Protein AF-A0A8D3B8Z9-F1 (afdb_monomer)

Mean predicted aligned error: 15.51 Å

pLDDT: mean 71.19, std 12.8, range [44.78, 89.81]

Organism: Scophthalmus maximus (NCBI:txid52904)

Foldseek 3Di:
DDDDDDDDPDPDDDPDPPPPPPDDPLQQDQAAPQPRDHDPWDADPVHSYIHDLCRDVVRNPDDDD

Radius of gyration: 18.05 Å; Cα contacts (8 Å, |Δi|>4): 57; chains: 1; bounding box: 37×41×48 Å

Nearest PDB structures (foldseek):
  6ieu-assembly1_A  TM=8.776E-01  e=3.006E-05  Homo sapiens
  2puy-assembly1_A  TM=8.496E-01  e=4.212E-04  Homo sapiens
  1xwh-assembly1_A  TM=8.404E-01  e=3.380E-04  Homo sapiens
  2yql-assembly1_A  TM=7.611E-01  e=2.713E-04  Homo sapiens
  8ihn-assembly1_M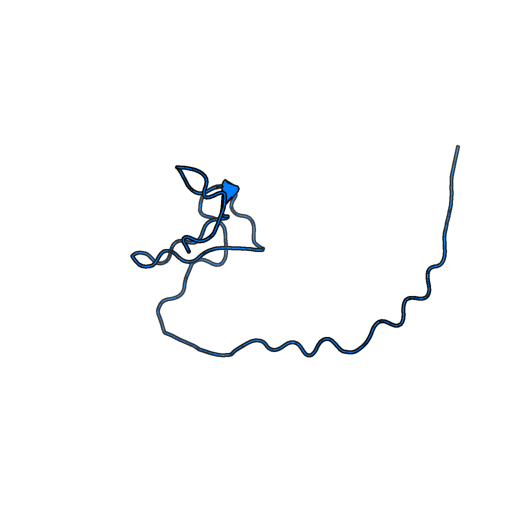  TM=5.385E-01  e=6.351E-03  Saccharomyces cerevisiae

Structure (mmCIF, N/CA/C/O backbone):
data_AF-A0A8D3B8Z9-F1
#
_entry.id   AF-A0A8D3B8Z9-F1
#
loop_
_atom_site.group_PDB
_atom_site.id
_atom_site.type_symbol
_atom_site.label_atom_id
_atom_site.label_alt_id
_atom_site.label_comp_id
_atom_site.label_asym_id
_atom_site.label_entity_id
_atom_site.label_seq_id
_atom_site.pdbx_PDB_ins_code
_atom_site.Cartn_x
_atom_site.Cartn_y
_atom_site.Cartn_z
_atom_site.occupancy
_atom_site.B_iso_or_equiv
_atom_site.auth_seq_id
_atom_site.auth_comp_id
_atom_site.auth_asym_id
_atom_site.auth_atom_id
_atom_site.pdbx_PDB_model_num
ATOM 1 N N . MET A 1 1 ? 21.650 -27.399 28.606 1.00 44.78 1 MET A N 1
ATOM 2 C CA . MET A 1 1 ? 20.277 -27.925 28.749 1.00 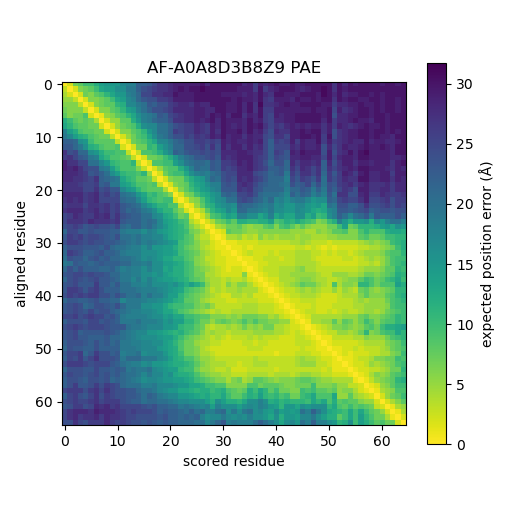44.78 1 MET A CA 1
ATOM 3 C C . MET A 1 1 ? 19.624 -27.998 27.372 1.00 44.78 1 MET A C 1
ATOM 5 O O . MET A 1 1 ? 19.517 -26.965 26.728 1.00 44.78 1 MET A O 1
ATOM 9 N N . GLY A 1 2 ? 19.263 -29.202 26.903 1.00 59.94 2 GLY A N 1
ATOM 10 C CA . GLY A 1 2 ? 18.296 -29.390 25.798 1.00 59.94 2 GLY A CA 1
ATOM 11 C C . GLY A 1 2 ? 16.869 -29.044 26.260 1.00 59.94 2 GLY A C 1
ATOM 12 O O . GLY A 1 2 ? 16.718 -28.729 27.443 1.00 59.94 2 GLY A O 1
ATOM 13 N N . PRO A 1 3 ? 15.827 -29.071 25.3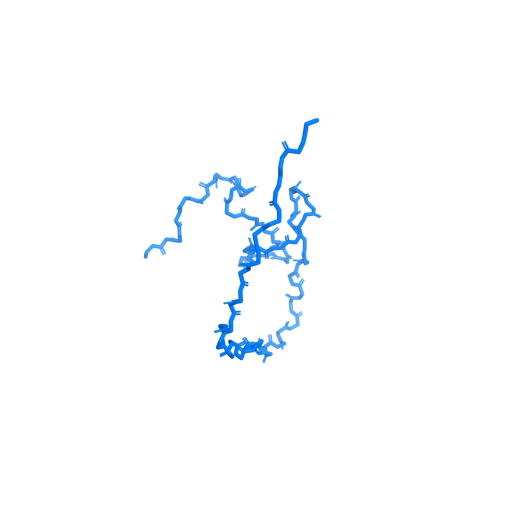98 1.00 58.97 3 PRO A N 1
ATOM 14 C CA . PRO A 1 3 ? 15.360 -30.256 24.645 1.00 58.97 3 PRO A CA 1
ATOM 15 C C . PRO A 1 3 ? 14.884 -29.881 23.210 1.00 58.97 3 PRO A C 1
ATOM 17 O O . PRO A 1 3 ? 14.933 -28.726 22.824 1.00 58.97 3 PRO A O 1
ATOM 20 N N . GLY A 1 4 ? 14.398 -30.719 22.297 1.00 55.19 4 GLY A N 1
ATOM 21 C CA . GLY A 1 4 ? 14.001 -32.119 22.253 1.00 55.19 4 GLY A CA 1
ATOM 22 C C . GLY A 1 4 ? 13.396 -32.346 20.857 1.00 55.19 4 GLY A C 1
ATOM 23 O O . GLY A 1 4 ? 12.556 -31.572 20.393 1.00 55.19 4 GLY A O 1
ATOM 24 N N . ARG A 1 5 ? 13.869 -33.377 20.157 1.00 67.50 5 ARG A N 1
ATOM 25 C CA . ARG A 1 5 ? 13.416 -33.767 18.815 1.00 67.50 5 ARG A CA 1
ATOM 26 C C . ARG A 1 5 ? 12.005 -34.346 18.950 1.00 67.50 5 ARG A C 1
ATOM 28 O O . ARG A 1 5 ? 11.844 -35.350 19.635 1.00 67.50 5 ARG A O 1
ATOM 35 N N . LYS A 1 6 ? 10.998 -33.763 18.293 1.00 68.06 6 LYS A N 1
ATOM 36 C CA . LYS A 1 6 ? 9.720 -34.454 18.062 1.00 68.06 6 LYS A CA 1
ATOM 37 C C . LYS A 1 6 ? 9.467 -34.623 16.572 1.00 68.06 6 LYS A C 1
ATOM 39 O O . LYS A 1 6 ? 9.110 -33.693 15.857 1.00 68.06 6 LYS A O 1
ATOM 44 N N . ASN A 1 7 ? 9.724 -35.854 16.153 1.00 56.97 7 ASN A N 1
ATOM 45 C CA . ASN A 1 7 ? 9.299 -36.477 14.916 1.00 56.97 7 ASN A CA 1
ATOM 46 C C . ASN A 1 7 ? 7.788 -36.276 14.709 1.00 56.97 7 ASN A C 1
ATOM 48 O O . ASN A 1 7 ? 6.991 -36.751 15.514 1.00 56.97 7 ASN A O 1
ATOM 52 N N . GLY A 1 8 ? 7.410 -35.576 13.642 1.00 56.75 8 GLY A N 1
ATOM 53 C CA . GLY A 1 8 ? 6.028 -35.437 13.198 1.00 56.75 8 GLY A CA 1
ATOM 54 C C . GLY A 1 8 ? 5.942 -35.855 11.741 1.00 56.75 8 GLY A C 1
ATOM 55 O O . GLY A 1 8 ? 6.245 -35.059 10.854 1.00 56.75 8 GLY A O 1
ATOM 56 N N . LEU A 1 9 ? 5.555 -37.108 11.502 1.00 62.97 9 LEU A N 1
ATOM 57 C CA . LEU A 1 9 ? 5.208 -37.586 10.171 1.00 62.97 9 LEU A CA 1
ATOM 58 C C . LEU A 1 9 ? 3.901 -36.897 9.769 1.00 62.97 9 LEU A C 1
ATOM 60 O O . LEU A 1 9 ? 2.826 -37.293 10.211 1.00 62.97 9 LEU A O 1
ATOM 64 N N . ARG A 1 10 ? 3.988 -35.834 8.970 1.00 65.25 10 ARG A N 1
ATOM 65 C CA . ARG A 1 10 ? 2.819 -35.214 8.340 1.00 65.25 10 ARG A CA 1
ATOM 66 C C . ARG A 1 10 ?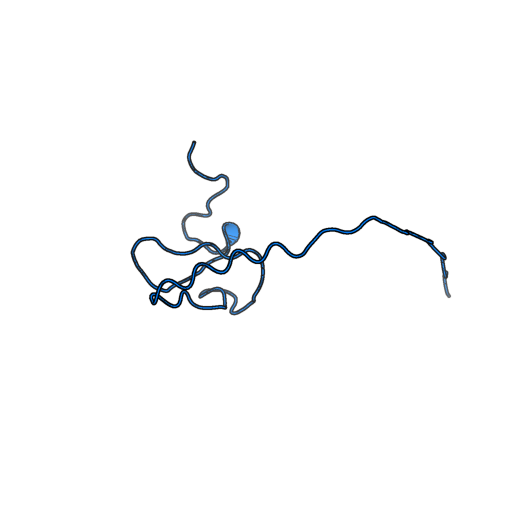 2.882 -35.431 6.842 1.00 65.25 10 ARG A C 1
ATOM 68 O O . ARG A 1 10 ? 3.403 -34.614 6.093 1.00 65.25 10 ARG A O 1
ATOM 75 N N . ASN A 1 11 ? 2.335 -36.568 6.434 1.00 63.66 11 ASN A N 1
ATOM 76 C CA . ASN A 1 11 ? 1.897 -36.786 5.070 1.00 63.66 11 ASN A CA 1
ATOM 77 C C . ASN A 1 11 ? 0.621 -35.954 4.865 1.00 63.66 11 ASN A C 1
ATOM 79 O O . ASN A 1 11 ? -0.476 -36.410 5.176 1.00 63.66 11 ASN A O 1
ATOM 83 N N . LEU A 1 12 ? 0.775 -34.707 4.422 1.00 66.75 12 LEU A N 1
ATOM 84 C CA . LEU A 1 12 ? -0.335 -33.838 4.038 1.00 66.75 12 LEU A CA 1
ATOM 85 C C . LEU A 1 12 ? -0.267 -33.622 2.528 1.00 66.75 12 LEU A C 1
ATOM 87 O O . LEU A 1 12 ? 0.526 -32.830 2.033 1.0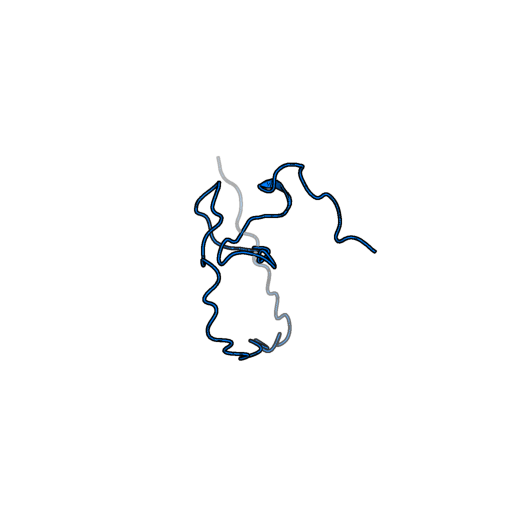0 66.75 12 LEU A O 1
ATOM 91 N N . LEU A 1 13 ? -1.060 -34.449 1.844 1.00 63.84 13 LEU A N 1
ATOM 92 C CA . LEU A 1 13 ? -1.861 -34.146 0.661 1.00 63.84 13 LEU A CA 1
ATOM 93 C C . LEU A 1 13 ? -1.367 -32.986 -0.217 1.00 63.84 13 LEU A C 1
ATOM 95 O O . LEU A 1 13 ? -1.498 -31.818 0.136 1.00 63.84 13 LEU A O 1
ATOM 99 N N . SER A 1 14 ? -0.903 -33.363 -1.408 1.00 59.34 14 SER A N 1
ATOM 100 C CA . SER A 1 14 ? -1.004 -32.645 -2.679 1.00 59.34 14 SER A CA 1
ATOM 101 C C . SER A 1 14 ? -1.852 -31.365 -2.650 1.00 59.34 14 SER A C 1
ATOM 103 O O . SER A 1 14 ? -3.041 -31.382 -2.957 1.00 59.34 14 SER A O 1
ATOM 105 N N . GLY A 1 15 ? -1.210 -30.241 -2.343 1.00 55.00 15 GLY A N 1
ATOM 106 C CA . GLY A 1 15 ? -1.664 -28.921 -2.759 1.00 55.00 15 GLY A CA 1
ATOM 107 C C . GLY A 1 15 ? -0.991 -28.605 -4.082 1.00 55.00 15 GLY A C 1
ATOM 108 O O . GLY A 1 15 ? 0.147 -28.133 -4.102 1.00 55.00 15 GLY A O 1
ATOM 109 N N . SER A 1 16 ? -1.654 -28.953 -5.183 1.00 59.97 16 SER A N 1
ATOM 110 C CA . SER A 1 16 ? -1.248 -28.549 -6.523 1.00 59.97 16 SER A CA 1
ATOM 111 C C . SER A 1 16 ? -0.975 -27.054 -6.524 1.00 59.97 16 SER A C 1
ATOM 113 O O . SER A 1 16 ? -1.806 -26.247 -6.115 1.00 59.97 16 SER A O 1
ATOM 115 N N . ARG A 1 17 ? 0.236 -26.715 -6.952 1.00 58.12 17 ARG A N 1
ATOM 116 C CA . ARG A 1 17 ? 0.720 -25.357 -7.147 1.00 58.12 17 ARG A CA 1
ATOM 117 C C . ARG A 1 17 ? -0.072 -24.791 -8.319 1.00 58.12 17 ARG A C 1
ATOM 119 O O . ARG A 1 17 ? 0.385 -24.843 -9.455 1.00 58.12 17 ARG A O 1
ATOM 126 N N . SER A 1 18 ? -1.289 -24.334 -8.066 1.00 54.00 18 SER A N 1
ATOM 127 C CA . SER A 1 18 ? -2.051 -23.571 -9.046 1.00 54.00 18 SER A CA 1
ATOM 128 C C . SER A 1 18 ? -1.473 -22.163 -9.068 1.00 54.00 18 SER A C 1
ATOM 130 O O . SER A 1 18 ? -2.064 -21.220 -8.554 1.00 54.00 18 SER A O 1
ATOM 132 N N . GLY A 1 19 ? -0.260 -22.052 -9.616 1.00 57.62 19 GLY A N 1
ATOM 133 C CA . GLY A 1 19 ? 0.230 -20.802 -10.162 1.00 57.62 19 GLY A CA 1
ATOM 134 C C . GLY A 1 19 ? -0.646 -20.499 -11.363 1.00 57.62 19 GLY A C 1
ATOM 135 O O . GLY A 1 19 ? -0.492 -21.118 -12.414 1.00 57.62 19 GLY A O 1
ATOM 136 N N . ALA A 1 20 ? -1.625 -19.622 -11.166 1.00 57.75 20 ALA A N 1
ATOM 137 C CA . ALA A 1 20 ? -2.353 -19.020 -12.263 1.00 57.75 20 ALA A CA 1
ATOM 138 C C . ALA A 1 20 ? -1.363 -18.131 -13.025 1.00 57.75 20 ALA A C 1
ATOM 140 O O . ALA A 1 20 ? -1.072 -17.006 -12.631 1.00 57.75 20 ALA A O 1
ATOM 141 N N . ASP A 1 21 ? -0.808 -18.711 -14.083 1.00 62.38 21 ASP A N 1
ATOM 142 C CA . ASP A 1 21 ? -0.150 -18.038 -15.191 1.00 62.38 21 ASP A CA 1
ATOM 143 C C . ASP A 1 21 ? -1.180 -17.142 -15.892 1.00 62.38 21 ASP A C 1
ATOM 145 O O . ASP A 1 21 ? -1.917 -17.564 -16.780 1.00 62.38 21 ASP A O 1
ATOM 149 N N . HIS A 1 22 ? -1.296 -15.906 -15.415 1.00 56.56 22 HIS A N 1
ATOM 150 C CA . HIS A 1 22 ? -1.873 -14.805 -16.174 1.00 56.56 22 HIS A CA 1
ATOM 151 C C . HIS A 1 22 ? -0.773 -13.756 -16.298 1.00 56.56 22 HIS A C 1
ATOM 153 O O . HIS A 1 22 ? -0.656 -12.838 -15.488 1.00 56.56 22 HIS A O 1
ATOM 159 N N . GLY A 1 23 ? 0.100 -13.958 -17.283 1.00 62.72 23 GLY A N 1
ATOM 160 C CA . GLY A 1 23 ? 1.043 -12.942 -17.720 1.00 62.72 23 GLY A CA 1
ATOM 161 C C . GLY A 1 23 ? 0.291 -11.759 -18.326 1.00 62.72 23 GLY A C 1
ATOM 162 O O . GLY A 1 23 ? 0.022 -11.748 -19.524 1.00 62.72 23 GLY A O 1
ATOM 163 N N . ASP A 1 24 ? -0.036 -10.769 -17.498 1.00 57.84 24 ASP A N 1
ATOM 164 C CA . ASP A 1 24 ? -0.310 -9.403 -17.940 1.00 57.84 24 ASP A CA 1
ATOM 165 C C . ASP A 1 24 ? 0.998 -8.583 -17.872 1.00 57.84 24 ASP A C 1
ATOM 167 O O . ASP A 1 24 ? 1.702 -8.641 -16.860 1.00 57.84 24 ASP A O 1
ATOM 171 N N . PRO A 1 25 ? 1.379 -7.837 -18.927 1.00 55.66 25 PRO A N 1
ATOM 172 C CA . PRO A 1 25 ? 2.655 -7.121 -19.029 1.00 55.66 25 PRO A CA 1
ATOM 173 C C . PRO A 1 25 ? 2.753 -5.849 -18.159 1.00 55.66 25 PRO A C 1
ATOM 175 O O . PRO A 1 25 ? 3.420 -4.885 -18.541 1.00 55.66 25 PRO A O 1
ATOM 178 N N . THR A 1 26 ? 2.150 -5.835 -16.971 1.00 56.69 26 THR A N 1
ATOM 179 C CA . THR A 1 26 ? 2.330 -4.788 -15.955 1.00 56.69 26 THR A CA 1
ATOM 180 C C . THR A 1 26 ? 3.003 -5.376 -14.715 1.00 56.69 26 THR A C 1
ATOM 182 O O . THR A 1 26 ? 2.394 -5.567 -13.669 1.00 56.69 26 THR A O 1
ATOM 185 N N . GLY A 1 27 ? 4.293 -5.708 -14.850 1.00 60.12 27 GLY A N 1
ATOM 186 C CA . GLY A 1 27 ? 5.115 -6.308 -13.794 1.00 60.12 27 GLY A CA 1
ATOM 187 C C . GLY A 1 27 ? 5.013 -5.539 -12.477 1.00 60.12 27 GLY A C 1
ATOM 188 O O . GLY A 1 27 ? 5.666 -4.513 -12.289 1.00 60.12 27 GLY A O 1
ATOM 189 N N . SER A 1 28 ? 4.153 -6.032 -11.592 1.00 69.38 28 SER A N 1
ATOM 190 C CA . SER A 1 28 ? 4.052 -5.558 -10.222 1.00 69.38 28 SER A CA 1
ATOM 191 C C . SER A 1 28 ? 5.352 -5.947 -9.512 1.00 69.38 28 SER A C 1
ATOM 193 O O . SER A 1 28 ? 5.850 -7.047 -9.730 1.00 69.38 28 SER A O 1
ATOM 195 N N . GLU A 1 29 ? 5.937 -5.044 -8.725 1.00 77.88 29 GLU A N 1
ATOM 196 C CA . GLU A 1 29 ? 7.187 -5.267 -7.995 1.00 77.88 29 GLU A CA 1
ATOM 197 C C . GLU A 1 29 ? 7.087 -6.565 -7.178 1.00 77.88 29 GLU A C 1
ATOM 199 O O . GLU A 1 29 ? 6.071 -6.824 -6.548 1.00 77.88 29 GLU A O 1
ATOM 204 N N . ASP A 1 30 ? 8.136 -7.386 -7.143 1.00 82.69 30 ASP A N 1
ATOM 205 C CA . ASP A 1 30 ? 8.122 -8.649 -6.381 1.00 82.69 30 ASP A CA 1
ATOM 206 C C . ASP A 1 30 ? 8.352 -8.449 -4.868 1.00 82.69 30 ASP A C 1
ATOM 208 O O . ASP A 1 30 ? 8.352 -9.399 -4.080 1.00 82.69 30 ASP A O 1
ATOM 212 N N . PHE A 1 31 ? 8.583 -7.203 -4.446 1.00 87.31 31 PHE A N 1
ATOM 213 C CA . PHE A 1 31 ? 8.979 -6.849 -3.089 1.00 87.31 31 PHE A CA 1
ATOM 214 C C . PHE A 1 31 ? 8.132 -5.706 -2.554 1.00 87.31 31 PHE A C 1
ATOM 216 O O . PHE A 1 31 ? 7.833 -4.741 -3.256 1.00 87.31 31 PHE A O 1
ATOM 223 N N . CYS A 1 32 ? 7.807 -5.765 -1.264 1.00 88.19 32 CYS A N 1
ATOM 224 C CA . CYS A 1 32 ? 7.103 -4.670 -0.616 1.00 88.19 32 CYS A CA 1
ATOM 225 C C . CYS A 1 32 ? 7.907 -3.365 -0.705 1.00 88.19 32 CYS A C 1
ATOM 227 O O . CYS A 1 32 ? 9.011 -3.286 -0.170 1.00 88.19 32 CYS A O 1
ATOM 229 N N . GLY A 1 33 ? 7.313 -2.298 -1.243 1.00 84.19 33 GLY A N 1
ATOM 230 C CA . GLY A 1 33 ? 7.958 -0.980 -1.339 1.00 84.19 33 GLY A CA 1
ATOM 231 C C . GLY A 1 33 ? 8.292 -0.301 0.002 1.00 84.19 33 GLY A C 1
ATOM 232 O O . GLY A 1 33 ? 8.825 0.805 -0.002 1.00 84.19 33 GLY A O 1
ATOM 233 N N . VAL A 1 34 ? 7.964 -0.936 1.136 1.00 87.31 34 VAL A N 1
ATOM 234 C CA . VAL A 1 34 ? 8.244 -0.451 2.499 1.00 87.31 34 VAL A CA 1
ATOM 235 C C . VAL A 1 34 ? 9.292 -1.315 3.198 1.00 87.31 34 VAL A C 1
ATOM 237 O O . VAL A 1 34 ? 10.286 -0.785 3.680 1.00 87.31 34 VAL A O 1
ATOM 240 N N . CYS A 1 35 ? 9.087 -2.637 3.265 1.00 89.81 35 CYS A N 1
ATOM 241 C CA . CYS A 1 35 ? 9.995 -3.551 3.972 1.00 89.81 35 CYS A CA 1
ATOM 242 C C . CYS A 1 35 ? 10.952 -4.331 3.058 1.00 89.81 35 CYS A C 1
ATOM 244 O O . CYS A 1 35 ? 11.780 -5.079 3.571 1.00 89.81 35 CYS A O 1
ATOM 246 N N . LEU A 1 36 ? 10.840 -4.173 1.733 1.00 86.94 36 LEU A N 1
ATOM 247 C CA . LEU A 1 36 ? 11.652 -4.846 0.709 1.00 86.94 36 LEU A CA 1
ATOM 248 C C . LEU A 1 36 ? 11.674 -6.377 0.844 1.00 86.94 36 LEU A C 1
ATOM 250 O O . LEU A 1 36 ? 12.627 -7.036 0.441 1.00 86.94 36 LEU A O 1
ATOM 254 N N . ASN A 1 37 ? 10.608 -6.944 1.412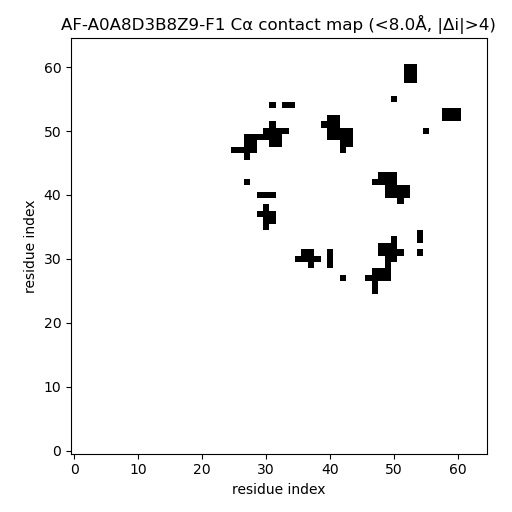 1.00 85.38 37 ASN A N 1
ATOM 255 C CA . ASN A 1 37 ? 10.450 -8.378 1.607 1.00 85.38 37 ASN A CA 1
ATOM 256 C C . ASN A 1 37 ? 9.343 -8.937 0.704 1.00 85.38 37 ASN A C 1
ATOM 258 O O . ASN A 1 37 ? 8.343 -8.255 0.459 1.00 85.38 37 ASN A O 1
ATOM 262 N N . GLY A 1 38 ? 9.541 -10.174 0.245 1.00 85.56 38 GLY A N 1
ATOM 263 C CA . GLY A 1 38 ? 8.556 -10.965 -0.498 1.00 85.56 38 GLY A CA 1
ATOM 264 C C . GLY A 1 38 ? 7.533 -11.648 0.421 1.00 85.56 38 GLY A C 1
ATOM 265 O O . GLY A 1 38 ? 7.784 -11.800 1.618 1.00 85.56 38 GLY A O 1
ATOM 266 N N . GLY A 1 39 ? 6.398 -12.094 -0.126 1.00 85.38 39 GLY A N 1
ATOM 267 C CA . GLY A 1 39 ? 5.360 -12.809 0.628 1.00 85.38 39 GLY A CA 1
ATOM 268 C C . GLY A 1 39 ? 3.947 -12.502 0.129 1.00 85.38 39 GLY A C 1
ATOM 269 O O . GLY A 1 39 ? 3.715 -12.470 -1.076 1.00 85.38 39 GLY A O 1
ATOM 270 N N . ASP A 1 40 ? 3.020 -12.260 1.061 1.00 83.50 40 ASP A N 1
ATOM 271 C CA . ASP A 1 40 ? 1.646 -11.817 0.782 1.00 83.50 40 ASP A CA 1
ATOM 272 C C . ASP A 1 40 ? 1.611 -10.323 0.432 1.00 83.50 40 ASP A C 1
ATOM 274 O O . ASP A 1 40 ? 1.436 -9.444 1.284 1.00 83.50 40 ASP A O 1
ATOM 278 N N . LEU A 1 41 ? 1.821 -10.039 -0.848 1.00 86.44 41 LEU A N 1
ATOM 279 C CA . LEU A 1 41 ? 1.914 -8.692 -1.391 1.00 86.44 41 LEU A CA 1
ATOM 280 C C . LEU A 1 41 ? 0.644 -8.343 -2.171 1.00 86.44 41 LEU A C 1
ATOM 282 O O . LEU A 1 41 ? 0.149 -9.138 -2.964 1.00 86.44 41 LEU A O 1
ATOM 286 N N . LEU A 1 42 ? 0.124 -7.136 -1.951 1.00 83.81 42 LEU A N 1
ATOM 287 C CA . LEU A 1 42 ? -1.002 -6.584 -2.695 1.00 83.81 42 LEU A CA 1
ATOM 288 C C . LEU A 1 42 ? -0.519 -5.674 -3.810 1.00 83.81 42 LEU A C 1
ATOM 290 O O . LEU A 1 42 ? 0.250 -4.744 -3.555 1.00 83.81 42 LEU A O 1
ATOM 294 N N . CYS A 1 43 ? -1.041 -5.901 -5.012 1.00 82.50 43 CYS A N 1
ATOM 295 C CA . CYS A 1 43 ? -0.822 -5.029 -6.154 1.00 82.50 43 CYS A CA 1
ATOM 296 C C . CYS A 1 43 ? -1.638 -3.741 -6.029 1.00 82.50 43 CYS A C 1
ATOM 298 O O . CYS A 1 43 ? -2.806 -3.746 -5.644 1.00 82.50 43 CYS A O 1
ATOM 300 N N . CYS A 1 44 ? -1.007 -2.624 -6.367 1.00 79.31 44 CYS A N 1
ATOM 301 C CA . CYS A 1 44 ? -1.661 -1.332 -6.507 1.00 79.31 44 CYS A CA 1
ATOM 302 C C . CYS A 1 44 ? -2.393 -1.259 -7.858 1.00 79.31 44 CYS A C 1
ATOM 304 O O . CYS A 1 44 ? -1.763 -1.369 -8.901 1.00 79.31 44 CYS A O 1
ATOM 306 N N . ASP A 1 45 ? -3.693 -0.950 -7.878 1.00 78.69 45 ASP A N 1
ATOM 307 C CA . ASP A 1 45 ? -4.459 -0.813 -9.138 1.00 78.69 45 ASP A CA 1
ATOM 308 C C . ASP A 1 45 ? -4.001 0.351 -10.036 1.00 78.69 45 ASP A C 1
ATOM 310 O O . ASP A 1 45 ? -4.406 0.476 -11.189 1.00 78.69 45 ASP A O 1
ATOM 314 N N . ARG A 1 46 ? -3.194 1.267 -9.491 1.00 77.44 46 ARG A N 1
ATOM 315 C CA . ARG A 1 46 ? -2.737 2.487 -10.175 1.00 77.44 46 ARG A CA 1
ATOM 316 C C . ARG A 1 46 ? -1.240 2.499 -10.467 1.00 77.44 46 ARG A C 1
ATOM 318 O O . ARG A 1 46 ? -0.756 3.463 -11.055 1.00 77.44 46 ARG A O 1
ATOM 325 N N . CYS A 1 47 ? -0.487 1.510 -9.993 1.00 83.31 47 CYS A N 1
ATOM 326 C CA . CYS A 1 47 ? 0.966 1.556 -10.010 1.00 83.31 47 CYS A CA 1
ATOM 327 C C . CYS A 1 47 ? 1.580 0.153 -9.950 1.00 83.31 47 CYS A C 1
ATOM 329 O O . CYS A 1 47 ? 1.004 -0.718 -9.315 1.00 83.31 47 CYS A O 1
ATOM 331 N N . PRO A 1 48 ? 2.786 -0.075 -10.500 1.00 83.94 48 PRO A N 1
ATOM 332 C CA . PRO A 1 48 ? 3.456 -1.375 -10.411 1.00 83.94 48 PRO A CA 1
ATOM 333 C C . PRO A 1 48 ? 3.957 -1.683 -8.992 1.00 83.94 48 PRO A C 1
ATOM 335 O O . PRO A 1 48 ? 4.714 -2.617 -8.802 1.00 83.94 48 PRO A O 1
ATOM 338 N N . LYS A 1 49 ? 3.596 -0.892 -7.977 1.00 83.88 49 LYS A N 1
ATOM 339 C CA . LYS A 1 49 ? 4.058 -1.115 -6.611 1.00 83.88 49 LYS A CA 1
ATOM 340 C C . LYS A 1 49 ? 3.234 -2.189 -5.933 1.00 83.88 49 LYS A C 1
ATOM 342 O O . LYS A 1 49 ? 2.010 -2.232 -6.088 1.00 83.88 49 LYS A O 1
ATOM 347 N N . VAL A 1 50 ? 3.901 -2.938 -5.065 1.00 88.38 50 VAL A N 1
ATOM 348 C CA . VAL A 1 50 ? 3.235 -3.866 -4.161 1.00 88.38 50 VAL A CA 1
ATOM 349 C C . VAL A 1 50 ? 3.554 -3.580 -2.704 1.00 88.38 50 VAL A C 1
ATOM 351 O O . VAL A 1 50 ? 4.635 -3.093 -2.346 1.00 88.38 50 VAL A O 1
ATOM 354 N N . TYR A 1 51 ? 2.602 -3.900 -1.833 1.00 88.50 51 TYR A N 1
ATOM 355 C CA . TYR A 1 51 ? 2.735 -3.673 -0.399 1.00 88.50 51 TYR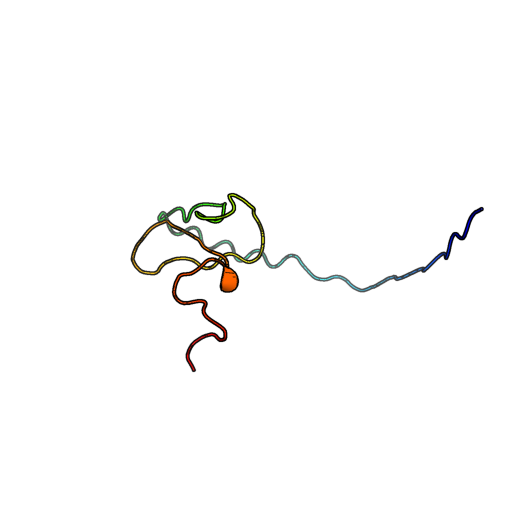 A CA 1
ATOM 356 C C . TYR A 1 51 ? 2.034 -4.769 0.394 1.00 88.50 51 TYR A C 1
ATOM 358 O O . TYR A 1 51 ? 0.997 -5.274 -0.019 1.00 88.50 51 TYR A O 1
ATOM 366 N N . HIS A 1 52 ? 2.545 -5.092 1.581 1.00 88.88 52 HIS A N 1
ATOM 367 C CA . HIS A 1 52 ? 1.738 -5.831 2.549 1.00 88.88 52 HIS A CA 1
ATOM 368 C C . HIS A 1 52 ? 0.572 -4.951 3.026 1.00 88.88 52 HIS A C 1
ATOM 370 O O . HIS A 1 52 ? 0.741 -3.740 3.184 1.00 88.88 52 HIS A O 1
ATOM 376 N N . LEU A 1 53 ? -0.567 -5.560 3.365 1.00 84.00 53 LEU A N 1
ATOM 377 C CA . LEU A 1 53 ? -1.713 -4.897 4.017 1.00 84.00 53 LEU A CA 1
ATOM 378 C C . LEU A 1 53 ? -1.295 -4.002 5.202 1.00 84.00 53 LEU A C 1
ATOM 380 O O . LEU A 1 53 ? -1.772 -2.878 5.346 1.00 84.00 53 LEU A O 1
ATOM 384 N N . ALA A 1 54 ? -0.350 -4.493 6.014 1.00 81.62 54 ALA A N 1
ATOM 385 C CA . ALA A 1 54 ? 0.200 -3.790 7.173 1.00 81.62 54 ALA A CA 1
ATOM 386 C C . ALA A 1 54 ? 1.220 -2.691 6.817 1.00 81.62 54 ALA A C 1
ATOM 388 O O . ALA A 1 54 ? 1.473 -1.803 7.626 1.00 81.62 54 A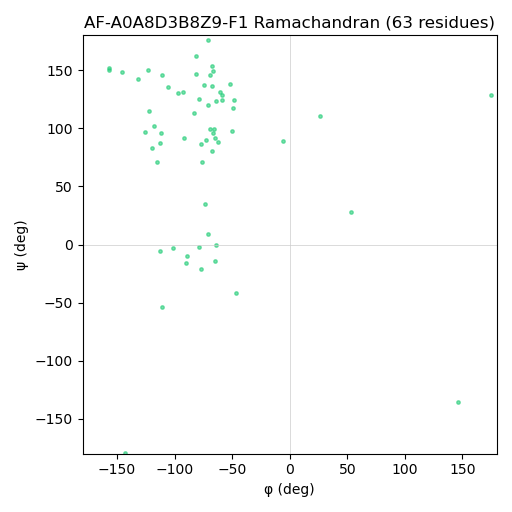LA A O 1
ATOM 389 N N . CYS A 1 55 ? 1.826 -2.763 5.629 1.00 87.00 55 CYS A N 1
ATOM 390 C CA . CYS A 1 55 ? 2.782 -1.775 5.132 1.00 87.00 55 CYS A CA 1
ATOM 391 C C . CYS A 1 55 ? 2.107 -0.645 4.340 1.00 87.00 55 CYS A C 1
ATOM 393 O O . CYS A 1 55 ? 2.733 0.384 4.103 1.00 87.00 55 CYS A O 1
ATOM 395 N N . HIS A 1 56 ? 0.855 -0.821 3.918 1.00 84.69 56 HIS A N 1
ATOM 396 C CA . HIS A 1 56 ? 0.064 0.236 3.300 1.00 84.69 56 HIS A CA 1
ATOM 397 C C . HIS A 1 56 ? -0.300 1.318 4.335 1.00 84.69 56 HIS A C 1
ATOM 399 O O . HIS A 1 56 ? -0.516 1.015 5.507 1.00 84.69 56 HIS A O 1
ATOM 405 N N . ILE A 1 57 ? -0.365 2.588 3.919 1.00 76.06 57 ILE A N 1
ATOM 406 C CA . ILE A 1 57 ? -0.716 3.718 4.793 1.00 76.06 57 ILE A CA 1
ATOM 407 C C . ILE A 1 57 ? -1.942 4.419 4.197 1.00 76.06 57 ILE A C 1
ATOM 409 O O . ILE A 1 57 ? -1.827 5.000 3.117 1.00 76.06 57 ILE A O 1
ATOM 413 N N . PRO A 1 58 ? -3.106 4.405 4.874 1.00 78.25 58 PRO A N 1
ATOM 414 C CA . PRO A 1 58 ? -3.401 3.763 6.162 1.00 78.25 58 PRO A CA 1
ATOM 415 C C . PRO A 1 58 ? -3.362 2.219 6.093 1.00 78.25 58 PRO A C 1
ATOM 417 O O . PRO A 1 58 ? -3.604 1.663 5.016 1.00 78.25 58 PRO A O 1
ATOM 420 N N . PRO A 1 59 ? -3.072 1.528 7.217 1.00 69.62 59 PRO A N 1
ATOM 421 C CA . PRO A 1 59 ? -3.018 0.069 7.257 1.00 69.62 59 PRO A CA 1
ATOM 422 C C . PRO A 1 59 ? -4.399 -0.511 6.961 1.00 69.62 59 PRO A C 1
ATOM 424 O O . PRO A 1 59 ? -5.384 -0.193 7.630 1.00 69.62 59 PRO A O 1
ATOM 427 N N . LEU A 1 60 ? -4.467 -1.358 5.939 1.00 69.75 60 LEU A N 1
ATOM 428 C CA . LEU A 1 60 ? -5.697 -2.022 5.530 1.00 69.75 60 LEU A CA 1
ATOM 429 C C . LEU A 1 60 ? -5.880 -3.254 6.424 1.00 69.75 60 LEU A C 1
ATOM 431 O O . LEU A 1 60 ? -5.083 -4.186 6.375 1.00 69.75 60 LEU A O 1
ATOM 435 N N . THR A 1 61 ? -6.904 -3.261 7.278 1.00 66.81 61 THR A N 1
ATOM 436 C CA . THR A 1 61 ? -7.201 -4.396 8.175 1.00 66.81 61 THR A CA 1
ATOM 437 C C . THR A 1 61 ? -8.130 -5.438 7.545 1.00 66.81 61 THR A C 1
ATOM 439 O O . THR A 1 61 ? -8.286 -6.520 8.103 1.00 66.81 61 THR A O 1
ATOM 442 N N . SER A 1 62 ? -8.730 -5.138 6.387 1.00 61.34 62 SER A N 1
ATOM 443 C CA . SER A 1 62 ? -9.585 -6.046 5.613 1.00 61.34 62 SER A CA 1
ATOM 444 C C . SER A 1 62 ? -9.624 -5.621 4.144 1.00 61.34 62 SER A C 1
ATOM 446 O O . SER A 1 62 ? -9.539 -4.426 3.850 1.00 61.34 62 SER A O 1
ATOM 448 N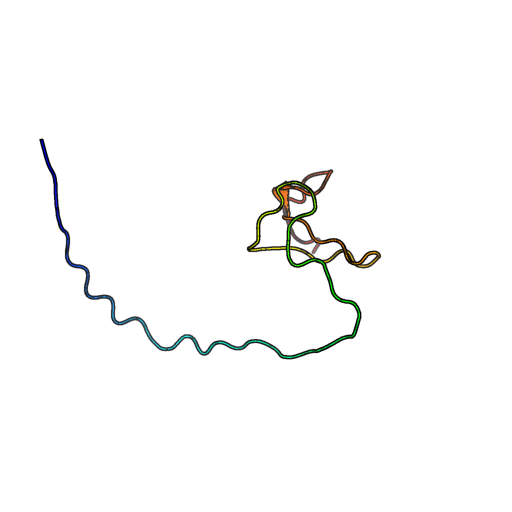 N . SER A 1 63 ? -9.806 -6.578 3.228 1.00 52.72 63 SER A N 1
ATOM 449 C CA . SER A 1 63 ? -10.241 -6.269 1.862 1.00 52.72 63 SER A CA 1
ATOM 450 C C . SER A 1 63 ? -11.618 -5.595 1.937 1.00 52.72 63 SER A C 1
ATOM 452 O O . SER A 1 63 ? -12.468 -6.108 2.678 1.00 52.72 63 SER A O 1
ATOM 454 N N . PRO A 1 64 ? -11.848 -4.456 1.256 1.00 58.75 64 PRO A N 1
ATOM 455 C CA . PRO A 1 64 ? -13.165 -3.829 1.250 1.00 58.75 64 PRO A CA 1
ATOM 456 C C . PRO A 1 64 ? -14.192 -4.828 0.696 1.00 58.75 64 PRO A C 1
ATOM 458 O O . PRO A 1 64 ? -13.939 -5.456 -0.331 1.00 58.75 64 PRO A O 1
ATOM 461 N N . LEU A 1 65 ? -15.285 -5.017 1.445 1.00 53.56 65 LEU A N 1
ATOM 462 C CA . LEU A 1 65 ? -16.452 -5.808 1.040 1.00 53.56 65 LEU A CA 1
ATOM 463 C C . LEU A 1 65 ? -17.153 -5.176 -0.166 1.00 53.56 65 LEU A C 1
ATOM 465 O O . LEU A 1 65 ? -17.200 -3.924 -0.214 1.00 53.56 65 LEU A O 1
#

InterPro domains:
  IPR011011 Zinc finger, FYVE/PHD-type [SSF57903] (23-61)
  IPR013083 Zinc finger, RING/FYVE/PHD-type [G3DSA:3.30.40.10] (10-65)
  IPR019787 Zinc finger, PHD-finger [PF00628] (32-63)

Solvent-accessible surface area (backbone atoms only — not comparable to full-atom values): 4624 Å² total; per-residue (Å²): 134,86,88,78,94,77,92,74,93,74,90,73,77,90,73,76,83,77,72,79,85,72,90,63,99,68,74,51,46,80,35,17,82,76,78,69,46,68,78,82,62,43,75,42,98,88,46,50,50,18,28,31,48,79,65,36,88,76,62,51,89,65,80,86,129

Secondary structure (DSSP, 8-state):
------------------------S----SSBTTT---SS-EEETTEEEEE-TTTSSS--SS---

Sequence (65 aa):
MGPGRKNGLRNLLSGSRSGADHGDPTGSEDFCGVCLNGGDLLCCDRCPKVYHLACHIPPLTSSPL